Protein AF-X1I9T6-F1 (afdb_monomer_lite)

Sequence (63 aa):
MPSIQYLGYIEEGEQLFIAENINPGLERTYTVVYEVPADSKDFILEITNLEFMSDKAYISLGF

Organism: NCBI:txid412755

pLDDT: mean 70.46, std 15.06, range [38.19, 88.56]

Foldseek 3Di:
DDQDEDEDAADDPGDDDPPDDQPPPDDHDYDYDYDDPPPDDFDKDWDADPPVSPDIDIDTPHD

Secondary structure (DSSP, 8-state):
------EE---TT----------TT-----EE-----TT----EEEEE-TTTT--EEEEE---

Radius of gyration: 13.88 Å; chains: 1; bounding box: 38×21×33 Å

Structure (mmCIF, N/CA/C/O backbone):
data_AF-X1I9T6-F1
#
_entry.id   AF-X1I9T6-F1
#
loop_
_atom_site.group_PDB
_atom_site.id
_atom_site.type_symbol
_atom_site.label_atom_id
_atom_site.label_alt_id
_atom_site.label_comp_id
_atom_site.label_asym_id
_atom_site.label_entity_id
_atom_site.label_seq_id
_atom_site.pdbx_PDB_ins_code
_atom_site.Cartn_x
_atom_site.Cartn_y
_atom_site.Cartn_z
_atom_site.occupancy
_atom_site.B_iso_or_equiv
_atom_site.auth_seq_id
_atom_site.auth_comp_id
_atom_site.auth_asym_id
_atom_site.auth_atom_id
_atom_site.pdbx_PDB_model_num
ATOM 1 N N . MET A 1 1 ? 24.226 -4.046 3.630 1.00 38.72 1 MET A N 1
ATOM 2 C CA . MET A 1 1 ? 23.798 -3.076 2.599 1.00 38.72 1 MET A CA 1
ATOM 3 C C . MET A 1 1 ? 22.827 -2.116 3.267 1.00 38.72 1 MET A C 1
ATOM 5 O O . MET A 1 1 ? 21.964 -2.621 3.975 1.00 38.72 1 MET A O 1
ATOM 9 N N . PRO A 1 2 ? 22.986 -0.787 3.164 1.00 38.19 2 PRO A N 1
ATOM 10 C CA . PRO A 1 2 ? 22.047 0.131 3.799 1.00 38.19 2 PRO A CA 1
ATOM 11 C C . PRO A 1 2 ? 20.726 0.116 3.019 1.00 38.19 2 PRO A C 1
ATOM 13 O O . PRO A 1 2 ? 20.714 0.373 1.816 1.00 38.19 2 PRO A O 1
ATOM 16 N N . SER A 1 3 ? 19.625 -0.225 3.688 1.00 43.25 3 SER A N 1
ATOM 17 C CA . SER A 1 3 ? 18.276 -0.042 3.159 1.00 43.25 3 SER A CA 1
ATOM 18 C C . SE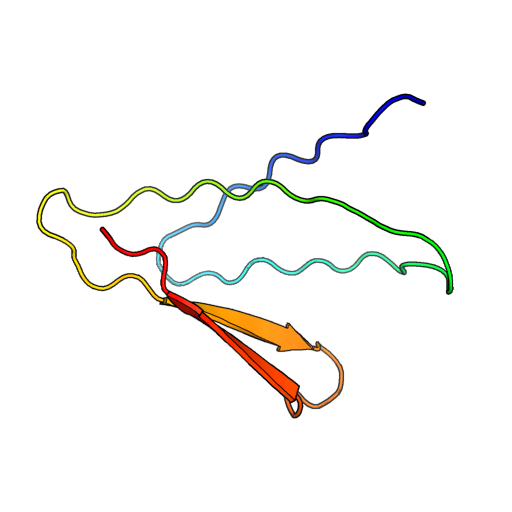R A 1 3 ? 17.933 1.443 3.243 1.00 43.25 3 SER A C 1
ATOM 20 O O . SER A 1 3 ? 17.925 2.033 4.321 1.00 43.25 3 SER A O 1
ATOM 22 N N . ILE A 1 4 ? 17.708 2.073 2.093 1.00 43.34 4 ILE A N 1
ATOM 23 C CA . ILE A 1 4 ? 17.204 3.446 2.049 1.00 43.34 4 ILE A CA 1
ATOM 24 C C . ILE A 1 4 ? 15.698 3.355 2.287 1.00 43.34 4 ILE A C 1
ATOM 26 O O . ILE A 1 4 ? 14.991 2.737 1.495 1.00 43.34 4 ILE A O 1
ATOM 30 N N . GLN A 1 5 ? 15.233 3.906 3.407 1.00 43.69 5 GLN A N 1
ATOM 31 C CA . GLN A 1 5 ? 13.817 3.968 3.758 1.00 43.69 5 GLN A CA 1
ATOM 32 C C . GLN A 1 5 ? 13.263 5.315 3.300 1.00 43.69 5 GLN A C 1
ATOM 34 O O . GLN A 1 5 ? 13.721 6.361 3.759 1.00 43.69 5 GLN A O 1
ATOM 39 N N . TYR A 1 6 ? 12.287 5.284 2.399 1.00 51.00 6 TYR A N 1
ATOM 40 C CA . TYR A 1 6 ? 11.532 6.466 1.999 1.00 51.00 6 TYR A CA 1
ATOM 41 C C . TYR A 1 6 ? 10.201 6.458 2.744 1.00 51.00 6 TYR A C 1
ATOM 43 O O . TYR A 1 6 ? 9.439 5.500 2.631 1.00 51.00 6 TYR A O 1
ATOM 51 N N . LEU A 1 7 ? 9.956 7.506 3.532 1.00 45.81 7 LEU A N 1
ATOM 52 C CA . LEU A 1 7 ? 8.674 7.744 4.186 1.00 45.81 7 LEU A CA 1
ATOM 53 C C . LEU A 1 7 ? 7.848 8.659 3.276 1.00 45.81 7 LEU A C 1
ATOM 55 O O . LEU A 1 7 ? 8.236 9.804 3.046 1.00 45.81 7 LEU A O 1
ATOM 59 N N . GLY A 1 8 ?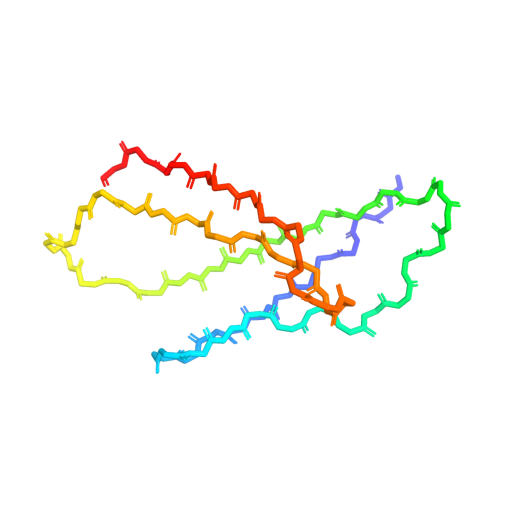 6.742 8.147 2.743 1.00 47.12 8 GLY A N 1
ATOM 60 C CA . GLY A 1 8 ? 5.724 8.942 2.057 1.00 47.12 8 GLY A CA 1
ATOM 61 C C . GLY A 1 8 ? 4.473 9.039 2.925 1.00 47.12 8 GLY A C 1
ATOM 62 O O . GLY A 1 8 ? 4.096 8.051 3.553 1.00 47.12 8 GLY A O 1
ATOM 63 N N . TYR A 1 9 ? 3.854 10.217 2.965 1.00 44.16 9 TYR A N 1
ATOM 64 C CA . TYR A 1 9 ? 2.532 10.433 3.555 1.00 44.16 9 TYR A CA 1
ATOM 65 C C . TYR A 1 9 ? 1.504 10.466 2.425 1.00 44.16 9 TYR A C 1
ATOM 67 O O . TYR A 1 9 ? 1.809 10.989 1.354 1.00 44.16 9 TYR A O 1
ATOM 75 N N . ILE A 1 10 ? 0.324 9.891 2.654 1.00 51.97 10 ILE A N 1
ATOM 76 C CA . ILE A 1 10 ? -0.779 9.888 1.688 1.00 51.97 10 ILE A CA 1
ATOM 77 C C . ILE A 1 10 ? -1.977 10.550 2.348 1.00 51.97 10 ILE A C 1
ATOM 79 O O . ILE A 1 10 ? -2.416 10.078 3.397 1.00 51.97 10 ILE A O 1
ATOM 83 N N . GLU A 1 11 ? -2.479 11.639 1.762 1.00 48.56 11 GLU A N 1
ATOM 84 C CA . GLU A 1 11 ? -3.719 12.269 2.217 1.00 48.56 11 GLU A CA 1
ATOM 85 C C . GLU A 1 11 ? -4.950 11.491 1.715 1.00 48.56 11 GLU A C 1
ATOM 87 O O . GLU A 1 11 ? -4.883 10.669 0.798 1.00 48.56 11 GLU A O 1
ATOM 92 N N . GLU A 1 12 ? -6.097 11.703 2.358 1.00 46.72 12 GLU A N 1
ATOM 93 C CA . GLU A 1 12 ? -7.334 10.969 2.081 1.00 46.72 12 GLU A CA 1
ATOM 94 C C . GLU A 1 12 ? -7.746 11.105 0.597 1.00 46.72 12 GLU A C 1
ATOM 96 O O . GLU A 1 12 ? -8.054 12.193 0.113 1.00 46.72 12 GLU A O 1
ATOM 101 N N . GLY A 1 13 ? -7.745 9.986 -0.138 1.00 53.06 13 GLY A N 1
ATOM 102 C CA . GLY A 1 13 ? -8.042 9.947 -1.577 1.00 53.06 13 GLY A CA 1
ATOM 103 C C . GLY A 1 13 ? -6.825 10.021 -2.508 1.00 53.06 13 GLY A C 1
ATOM 104 O O . GLY A 1 13 ? -7.001 9.991 -3.728 1.00 53.06 13 GLY A O 1
ATOM 105 N N . GLU A 1 14 ? -5.604 10.073 -1.975 1.00 59.12 14 GLU A N 1
ATOM 106 C CA . GLU A 1 14 ? -4.377 10.118 -2.772 1.00 59.12 14 GLU A CA 1
ATOM 107 C C . GLU A 1 14 ? -3.769 8.723 -3.024 1.00 59.12 14 GLU A C 1
ATOM 109 O O . GLU A 1 14 ? -3.952 7.770 -2.265 1.00 59.12 14 GLU A O 1
ATOM 114 N N . GLN A 1 15 ? -3.043 8.583 -4.137 1.00 61.53 15 GLN A N 1
ATOM 115 C CA . GLN A 1 15 ? -2.313 7.365 -4.512 1.00 61.53 15 GLN A CA 1
ATOM 116 C C . GLN A 1 15 ? -0.814 7.567 -4.260 1.00 61.53 15 GLN A C 1
ATOM 118 O O . GLN A 1 15 ? -0.289 8.650 -4.526 1.00 61.53 15 GLN A O 1
ATOM 123 N N . LEU A 1 16 ? -0.091 6.525 -3.817 1.00 69.81 16 LEU A N 1
ATOM 124 C CA . LEU A 1 16 ? 1.375 6.596 -3.770 1.00 69.81 16 LEU A CA 1
ATOM 125 C C . LEU A 1 16 ? 1.936 6.518 -5.188 1.00 69.81 16 LEU A C 1
ATOM 127 O O . LEU A 1 16 ? 1.971 5.444 -5.787 1.00 69.81 16 LEU A O 1
ATOM 131 N N . PHE A 1 17 ? 2.438 7.634 -5.702 1.00 66.88 17 PHE A N 1
ATOM 132 C CA . PHE A 1 17 ? 3.171 7.643 -6.962 1.00 66.88 17 PHE A CA 1
ATOM 133 C C . PHE A 1 17 ? 4.662 7.427 -6.713 1.00 66.88 17 PHE A C 1
ATOM 135 O O . PHE A 1 17 ? 5.381 8.328 -6.283 1.00 66.88 17 PHE A O 1
ATOM 142 N N . ILE A 1 18 ? 5.144 6.226 -7.029 1.00 70.88 18 ILE A N 1
ATOM 143 C CA . ILE A 1 18 ? 6.578 5.923 -7.051 1.00 70.88 18 ILE A CA 1
ATOM 144 C C . ILE A 1 18 ? 7.092 6.239 -8.460 1.00 70.88 18 ILE A C 1
ATOM 146 O O . ILE A 1 18 ? 7.009 5.414 -9.364 1.00 70.88 18 ILE A O 1
ATOM 150 N N . ALA A 1 19 ? 7.593 7.461 -8.660 1.00 61.41 19 ALA A N 1
ATOM 151 C CA . ALA A 1 19 ? 8.098 7.944 -9.954 1.00 61.41 19 ALA A CA 1
ATOM 152 C C . ALA A 1 19 ? 9.589 7.624 -10.199 1.00 61.41 19 ALA A C 1
ATOM 154 O O . ALA A 1 19 ? 10.232 8.222 -11.064 1.00 61.41 19 ALA A O 1
ATOM 155 N N . GLU A 1 20 ? 10.172 6.713 -9.419 1.00 65.25 20 GLU A N 1
ATOM 156 C CA . GLU A 1 20 ? 11.584 6.357 -9.538 1.00 65.25 20 GLU A CA 1
ATOM 157 C C . GLU A 1 20 ? 11.806 5.305 -10.626 1.00 65.25 20 GLU A C 1
ATOM 159 O O . GLU A 1 20 ? 11.098 4.302 -10.711 1.00 65.25 20 GLU A O 1
ATOM 164 N N . ASN A 1 21 ? 12.840 5.510 -11.442 1.00 65.75 21 ASN A N 1
ATOM 165 C CA . ASN A 1 21 ? 13.244 4.531 -12.440 1.00 65.75 21 ASN A CA 1
ATOM 166 C C . ASN A 1 21 ? 14.009 3.392 -11.744 1.00 65.75 21 ASN A C 1
ATOM 168 O O . ASN A 1 21 ? 15.166 3.557 -11.342 1.00 65.75 21 ASN A O 1
ATOM 172 N N . ILE A 1 22 ? 13.351 2.249 -11.543 1.00 67.44 22 ILE A N 1
ATOM 173 C CA . ILE A 1 22 ? 13.975 1.062 -10.955 1.00 67.44 22 ILE A CA 1
ATOM 174 C C . ILE A 1 22 ? 14.693 0.312 -12.078 1.00 67.44 22 ILE A C 1
ATOM 176 O O . ILE A 1 22 ? 14.059 -0.329 -12.915 1.00 67.44 22 ILE A O 1
ATOM 180 N N . ASN A 1 23 ? 16.027 0.405 -12.112 1.00 73.06 23 ASN A N 1
ATOM 181 C CA . ASN A 1 23 ? 16.821 -0.310 -13.113 1.00 73.06 23 ASN A CA 1
ATOM 182 C C . ASN A 1 23 ? 16.533 -1.825 -13.059 1.00 73.06 23 ASN A C 1
ATOM 184 O O . ASN A 1 23 ? 16.418 -2.378 -11.958 1.00 73.06 23 ASN A O 1
ATOM 188 N N . PRO A 1 24 ? 16.490 -2.518 -14.213 1.00 74.44 24 PRO A N 1
ATOM 189 C CA . PRO A 1 24 ? 16.264 -3.959 -14.257 1.00 74.44 24 PRO A CA 1
ATOM 190 C C . PRO A 1 24 ? 17.232 -4.730 -13.348 1.00 74.44 24 PRO A C 1
ATOM 192 O O . PRO A 1 24 ? 18.443 -4.515 -13.396 1.00 74.44 24 PRO A O 1
ATOM 195 N N . GLY A 1 25 ? 16.696 -5.638 -12.529 1.00 77.62 25 GLY A N 1
ATOM 196 C CA . GLY A 1 25 ? 17.476 -6.451 -11.588 1.00 77.62 25 GLY A CA 1
ATOM 197 C C . GLY A 1 25 ? 17.743 -5.802 -10.226 1.00 77.62 25 GLY A C 1
ATOM 198 O O . GLY A 1 25 ? 18.427 -6.408 -9.404 1.00 77.62 25 GLY A O 1
ATOM 199 N N . LEU A 1 26 ? 17.213 -4.601 -9.963 1.00 74.94 26 LEU A N 1
ATOM 200 C CA . LEU A 1 26 ? 17.204 -4.009 -8.626 1.00 74.94 26 LEU A CA 1
ATOM 201 C C . LEU A 1 26 ? 15.868 -4.254 -7.928 1.00 74.94 26 LEU A C 1
ATOM 203 O O . LEU A 1 26 ? 14.805 -3.963 -8.470 1.00 74.94 26 LEU A O 1
ATOM 207 N N . GLU A 1 27 ? 15.941 -4.723 -6.688 1.00 79.69 27 GLU A N 1
ATOM 208 C CA . GLU A 1 27 ? 14.791 -4.814 -5.794 1.00 79.69 27 GLU A CA 1
ATOM 209 C C . GLU A 1 27 ? 14.729 -3.576 -4.893 1.00 79.69 27 GLU A C 1
ATOM 211 O O . GLU A 1 27 ? 15.750 -3.078 -4.401 1.00 79.69 27 GLU A O 1
ATOM 216 N N . ARG A 1 28 ? 13.516 -3.069 -4.670 1.00 74.06 28 ARG A N 1
ATOM 217 C CA . ARG A 1 28 ? 13.243 -1.962 -3.752 1.00 74.06 28 ARG A CA 1
ATOM 218 C C . ARG A 1 28 ? 12.115 -2.349 -2.815 1.00 74.06 28 ARG A C 1
ATOM 220 O O . ARG A 1 28 ? 11.141 -2.974 -3.221 1.00 74.06 28 ARG A O 1
ATOM 227 N N . THR A 1 29 ? 12.252 -1.941 -1.562 1.00 81.81 29 THR A N 1
ATOM 228 C CA . THR A 1 29 ? 11.224 -2.115 -0.540 1.00 81.81 29 THR A CA 1
ATOM 229 C C . THR A 1 29 ? 10.749 -0.741 -0.105 1.00 81.81 29 THR A C 1
ATOM 231 O O . THR A 1 29 ? 11.566 0.114 0.235 1.00 81.81 29 THR A O 1
ATOM 234 N N . TYR A 1 30 ? 9.434 -0.556 -0.099 1.00 75.88 30 TYR A N 1
ATOM 235 C CA . TYR A 1 30 ? 8.779 0.662 0.357 1.00 75.88 30 TYR A CA 1
ATOM 236 C C . TYR A 1 30 ? 7.899 0.326 1.557 1.00 75.88 30 TYR A C 1
ATOM 238 O O . TYR A 1 30 ? 7.264 -0.728 1.589 1.00 75.88 30 TYR A O 1
ATOM 246 N N . THR A 1 31 ? 7.869 1.227 2.534 1.00 80.81 31 THR A N 1
ATOM 247 C CA . THR A 1 31 ? 6.933 1.160 3.656 1.00 80.81 31 THR A CA 1
ATOM 248 C C . THR A 1 31 ? 5.947 2.293 3.486 1.00 80.81 31 THR A C 1
ATOM 250 O O . THR A 1 31 ? 6.353 3.449 3.381 1.00 80.81 31 THR A O 1
ATOM 253 N N . VAL A 1 32 ? 4.662 1.960 3.477 1.00 74.94 32 VAL A N 1
ATOM 254 C CA . VAL A 1 32 ? 3.594 2.948 3.363 1.00 74.94 32 VAL A CA 1
ATOM 255 C C . VAL A 1 32 ? 2.723 2.867 4.602 1.00 74.94 32 VAL A C 1
ATOM 257 O O . VAL A 1 32 ? 2.363 1.774 5.040 1.00 74.94 32 VAL A O 1
ATOM 260 N N . VAL A 1 33 ? 2.439 4.026 5.185 1.00 79.81 33 VAL A N 1
ATOM 261 C CA . VAL A 1 33 ? 1.639 4.161 6.400 1.00 79.81 33 VAL A CA 1
ATOM 262 C C . VAL A 1 33 ? 0.440 5.032 6.063 1.00 79.81 33 VAL A C 1
ATOM 264 O O . VAL A 1 33 ? 0.605 6.116 5.510 1.00 79.81 33 VAL A O 1
ATOM 267 N N . TYR A 1 34 ? -0.748 4.542 6.399 1.00 74.00 34 TYR A N 1
ATOM 268 C CA . TYR A 1 34 ? -2.017 5.227 6.184 1.00 74.00 34 TYR A CA 1
ATOM 269 C C . TYR A 1 34 ? -2.771 5.300 7.506 1.00 74.00 34 TYR A C 1
ATOM 271 O O . TYR A 1 34 ? -2.760 4.336 8.277 1.00 74.00 34 TYR A O 1
ATOM 279 N N . GLU A 1 35 ? -3.436 6.423 7.755 1.00 79.81 35 GLU A N 1
ATOM 280 C CA . GLU A 1 35 ? -4.404 6.540 8.841 1.00 79.81 35 GLU A CA 1
ATOM 281 C C . GLU A 1 35 ? -5.784 6.143 8.324 1.00 79.81 35 GLU A C 1
ATOM 283 O O . GLU A 1 35 ? -6.185 6.518 7.224 1.00 79.81 35 GLU A O 1
ATOM 288 N N . VAL A 1 36 ? -6.496 5.337 9.107 1.00 80.94 36 VAL A N 1
ATOM 289 C CA . VAL A 1 36 ? -7.793 4.776 8.727 1.00 80.94 36 VAL A CA 1
ATOM 290 C C . VAL A 1 36 ? -8.761 4.901 9.903 1.00 80.94 36 VAL A C 1
ATOM 292 O O . VAL A 1 36 ? -8.322 4.831 11.058 1.00 80.94 36 VAL A O 1
ATOM 295 N N . PRO A 1 37 ? -10.071 5.079 9.657 1.00 86.44 37 PRO A N 1
ATOM 296 C CA . PRO A 1 37 ? -11.066 5.077 10.723 1.00 86.44 37 PRO A CA 1
ATOM 297 C C . PRO A 1 37 ? -11.017 3.779 11.540 1.00 86.44 37 PRO A C 1
ATOM 299 O O . PRO A 1 37 ? -10.825 2.694 10.992 1.00 86.44 37 PRO A O 1
ATOM 302 N N . ALA A 1 38 ? -11.218 3.881 12.856 1.00 85.12 38 ALA A N 1
ATOM 303 C CA . ALA A 1 38 ? -11.049 2.758 13.786 1.00 85.12 38 ALA A CA 1
ATOM 304 C C . ALA A 1 38 ? -12.008 1.574 13.545 1.00 85.12 38 ALA A C 1
ATOM 306 O O . ALA A 1 38 ? -11.772 0.475 14.041 1.00 85.12 38 ALA A O 1
ATOM 307 N N . ASP A 1 39 ? -13.104 1.799 12.825 1.00 88.56 39 ASP A N 1
ATOM 308 C CA . ASP A 1 39 ? -14.137 0.823 12.482 1.00 88.56 39 ASP A CA 1
ATOM 309 C C . AS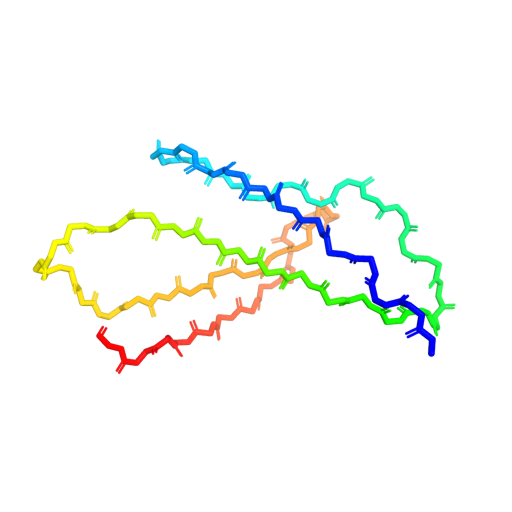P A 1 39 ? -14.009 0.259 11.059 1.00 88.56 39 ASP A C 1
ATOM 311 O O . ASP A 1 39 ? -14.810 -0.592 10.663 1.00 88.56 39 ASP A O 1
ATOM 315 N N . SER A 1 40 ? -13.006 0.709 10.304 1.00 85.19 40 SER A N 1
ATOM 316 C CA . SER A 1 40 ? -12.732 0.222 8.954 1.00 85.19 40 SER A CA 1
ATOM 317 C C . SER A 1 40 ? -12.263 -1.234 8.973 1.00 85.19 40 SER A C 1
ATOM 319 O O . SER A 1 40 ? -11.566 -1.666 9.891 1.00 85.19 40 SER A O 1
ATOM 321 N N . LYS A 1 41 ? -12.671 -1.993 7.955 1.00 86.62 41 LYS A N 1
ATOM 322 C CA . LYS A 1 41 ? -12.404 -3.428 7.791 1.00 86.62 41 LYS A CA 1
ATOM 323 C C . LYS A 1 41 ? -12.160 -3.742 6.325 1.00 86.62 41 LYS A C 1
ATOM 325 O O . LYS A 1 41 ? -12.484 -2.930 5.459 1.00 86.62 41 LYS A O 1
ATOM 330 N N . ASP A 1 42 ? -11.670 -4.950 6.067 1.00 87.75 42 ASP A N 1
ATOM 331 C CA . ASP A 1 42 ? -11.566 -5.520 4.721 1.00 87.75 42 A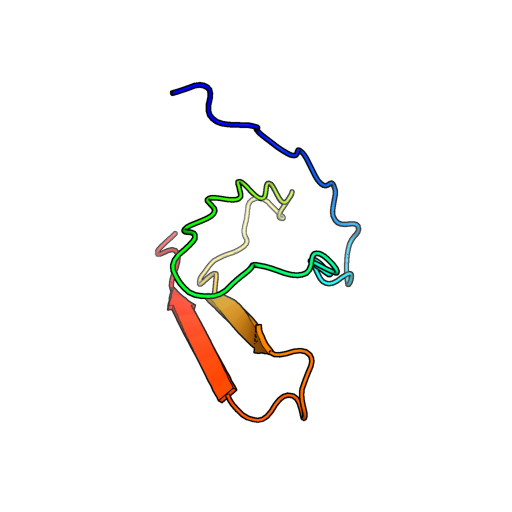SP A CA 1
ATOM 332 C C . ASP A 1 42 ? -10.654 -4.688 3.807 1.00 87.75 42 ASP A C 1
ATOM 334 O O . ASP A 1 42 ? -10.943 -4.445 2.635 1.00 87.75 42 ASP A O 1
ATOM 338 N N . PHE A 1 43 ? -9.522 -4.242 4.353 1.00 85.31 43 PHE A N 1
ATOM 339 C CA . PHE A 1 43 ? -8.557 -3.437 3.614 1.00 85.31 43 PHE A CA 1
ATOM 340 C C . PHE A 1 43 ? -7.946 -4.205 2.440 1.00 85.31 43 PHE A C 1
ATOM 342 O O . PHE A 1 43 ? -7.424 -5.318 2.587 1.00 85.31 43 PHE A O 1
ATOM 349 N N . ILE A 1 44 ? -7.956 -3.556 1.275 1.00 88.19 44 ILE A N 1
ATOM 350 C CA . ILE A 1 44 ? -7.358 -4.055 0.040 1.00 88.19 44 ILE A CA 1
ATOM 351 C C . ILE A 1 44 ? -6.366 -3.013 -0.466 1.00 88.19 44 ILE A C 1
ATOM 353 O O . ILE A 1 44 ? -6.738 -1.879 -0.759 1.00 88.19 44 ILE A O 1
ATOM 357 N N . LEU A 1 45 ? -5.108 -3.420 -0.609 1.00 85.00 45 LEU A N 1
ATOM 358 C CA . LEU A 1 45 ? -4.098 -2.649 -1.318 1.00 85.00 45 LEU A CA 1
ATOM 359 C C . LEU A 1 45 ? -4.147 -3.017 -2.807 1.00 85.00 45 LEU A C 1
ATOM 361 O O . LEU A 1 45 ? -3.826 -4.148 -3.175 1.00 85.00 45 LEU A O 1
ATOM 365 N N . GLU A 1 46 ? -4.547 -2.065 -3.651 1.00 86.88 46 GLU A N 1
ATOM 366 C CA . GLU A 1 46 ? -4.410 -2.159 -5.110 1.00 86.88 46 GLU A CA 1
ATOM 367 C C . GLU A 1 46 ? -3.028 -1.632 -5.521 1.00 86.88 46 GLU A C 1
ATOM 369 O O . GLU A 1 46 ? -2.646 -0.515 -5.176 1.00 86.88 46 GLU A O 1
ATOM 374 N N . ILE A 1 47 ? -2.284 -2.436 -6.275 1.00 85.25 47 ILE A N 1
ATOM 375 C CA . ILE A 1 47 ? -1.006 -2.067 -6.881 1.00 85.25 47 ILE A CA 1
ATOM 376 C C . ILE A 1 47 ? -1.208 -2.057 -8.391 1.00 85.25 47 ILE A C 1
ATOM 378 O O . ILE A 1 47 ? -1.692 -3.036 -8.958 1.00 85.25 47 ILE A O 1
ATOM 382 N N . THR A 1 48 ? -0.820 -0.961 -9.036 1.00 84.44 48 THR A N 1
ATOM 383 C CA . THR A 1 48 ? -0.917 -0.787 -10.488 1.00 84.44 48 THR A CA 1
ATOM 384 C C . THR A 1 48 ? 0.369 -0.187 -11.047 1.00 84.44 48 THR A C 1
ATOM 386 O O . THR A 1 48 ? 1.142 0.440 -10.317 1.00 84.44 48 THR A O 1
ATOM 389 N N . ASN A 1 49 ? 0.613 -0.384 -12.341 1.00 80.50 49 ASN A N 1
ATOM 390 C CA . ASN A 1 49 ? 1.704 0.265 -13.059 1.00 80.50 49 ASN A CA 1
ATOM 391 C C . ASN A 1 49 ? 1.269 1.617 -13.653 1.00 80.50 49 ASN A C 1
ATOM 393 O O . ASN A 1 49 ? 0.110 1.841 -14.001 1.00 80.50 49 ASN A O 1
ATOM 397 N N . LEU A 1 50 ? 2.228 2.539 -13.788 1.00 72.19 50 LEU A N 1
ATOM 398 C CA . LEU A 1 50 ? 1.999 3.830 -14.455 1.00 72.19 50 LEU A CA 1
ATOM 399 C C . LEU A 1 50 ? 1.810 3.665 -15.966 1.00 72.19 50 LEU A C 1
ATOM 401 O O . LEU A 1 50 ? 1.135 4.470 -16.606 1.00 72.19 50 LEU A O 1
ATOM 405 N N . GLU A 1 51 ? 2.401 2.616 -16.537 1.00 64.75 51 GLU A N 1
ATOM 406 C CA . GLU A 1 51 ? 2.258 2.287 -17.948 1.00 64.75 51 GLU A CA 1
ATOM 407 C C . GLU A 1 51 ? 0.90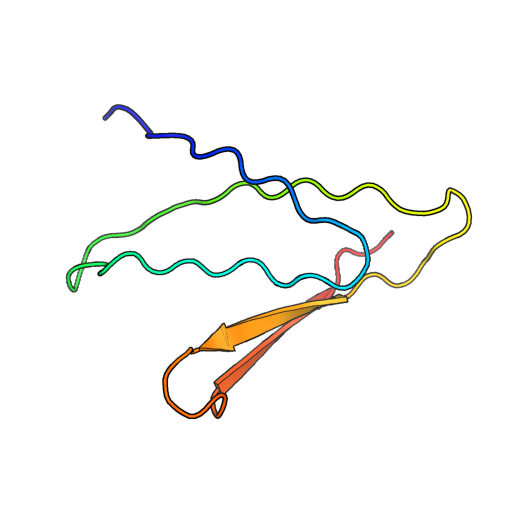5 1.602 -18.188 1.00 64.75 51 GLU A C 1
ATOM 409 O O . GLU A 1 51 ? 0.696 0.437 -17.865 1.00 64.75 51 GLU A O 1
ATOM 414 N N . PHE A 1 52 ? -0.038 2.355 -18.755 1.00 58.69 52 PHE A N 1
ATOM 415 C CA . PHE A 1 52 ? -1.370 1.896 -19.171 1.00 58.69 52 PHE A CA 1
ATOM 416 C C . PHE A 1 52 ? -2.320 1.401 -18.063 1.00 58.69 52 PHE A C 1
ATOM 418 O O . PHE A 1 52 ? -3.445 1.033 -18.402 1.00 58.69 52 PHE A O 1
ATOM 425 N N . MET A 1 53 ? -1.931 1.419 -16.776 1.00 62.84 53 MET A N 1
ATOM 426 C CA . MET A 1 53 ? -2.745 0.939 -15.636 1.00 62.84 53 MET A CA 1
ATOM 427 C C . MET A 1 53 ? -3.368 -0.447 -15.875 1.00 62.84 53 MET A C 1
ATOM 429 O O . MET A 1 53 ? -4.471 -0.749 -15.409 1.00 62.84 53 MET A O 1
ATOM 433 N N . SER A 1 54 ? -2.697 -1.256 -16.692 1.00 67.75 54 SER A N 1
ATOM 434 C CA . SER A 1 54 ? -3.283 -2.462 -17.277 1.00 67.75 54 SER A CA 1
ATOM 435 C C . SER A 1 54 ? -3.091 -3.672 -16.375 1.00 67.75 54 SER A C 1
ATOM 437 O O . SER A 1 54 ? -3.983 -4.516 -16.282 1.00 67.75 54 SER A O 1
ATOM 439 N N . ASP A 1 55 ? -1.975 -3.700 -15.649 1.00 79.81 55 ASP A N 1
ATOM 440 C CA . ASP A 1 55 ? -1.659 -4.762 -14.711 1.00 79.81 55 ASP A CA 1
ATOM 441 C C . ASP A 1 55 ? -2.007 -4.312 -13.300 1.00 79.81 55 ASP A C 1
ATOM 443 O O . ASP A 1 55 ? -1.460 -3.335 -12.782 1.00 79.81 55 ASP A O 1
ATOM 447 N N . LYS A 1 56 ? -2.921 -5.053 -12.676 1.00 86.00 56 LYS A N 1
ATOM 448 C CA . LYS A 1 56 ? -3.348 -4.820 -11.301 1.00 86.00 56 LYS A CA 1
ATOM 449 C C . LYS A 1 56 ? -3.062 -6.030 -10.436 1.00 86.00 56 LYS A C 1
ATOM 451 O O . LYS A 1 56 ? -3.343 -7.165 -10.821 1.00 86.00 56 LYS A O 1
ATOM 456 N N . ALA A 1 57 ? -2.567 -5.769 -9.237 1.00 87.75 57 ALA A N 1
ATOM 457 C CA . ALA A 1 57 ? -2.457 -6.747 -8.171 1.00 87.75 57 ALA A CA 1
ATOM 458 C C . ALA A 1 57 ? -3.215 -6.252 -6.940 1.00 87.75 57 ALA A C 1
ATOM 460 O O . ALA A 1 57 ? -3.238 -5.059 -6.646 1.00 87.75 57 ALA A O 1
ATOM 461 N N . TYR A 1 58 ? -3.823 -7.186 -6.217 1.00 88.44 58 TYR A N 1
ATOM 462 C CA . TYR A 1 58 ? -4.619 -6.901 -5.031 1.00 88.44 58 TYR A CA 1
ATOM 463 C C . TYR A 1 58 ? -4.068 -7.691 -3.854 1.00 88.44 58 TYR A C 1
ATOM 465 O O . TYR A 1 58 ? -3.928 -8.913 -3.935 1.00 88.44 58 TYR A O 1
ATOM 473 N N . ILE A 1 59 ? -3.772 -6.998 -2.759 1.00 85.81 59 ILE A N 1
ATOM 474 C CA . ILE A 1 59 ? -3.301 -7.606 -1.517 1.00 85.81 59 ILE A CA 1
ATOM 475 C C . ILE A 1 59 ? -4.332 -7.315 -0.431 1.00 85.81 59 ILE A C 1
ATOM 477 O O . ILE A 1 59 ? -4.557 -6.161 -0.074 1.00 85.81 59 ILE A O 1
ATOM 481 N N . SER A 1 60 ? -4.961 -8.366 0.094 1.00 87.88 60 SER A N 1
ATOM 482 C CA . SER A 1 60 ? -5.805 -8.249 1.284 1.00 87.88 60 SER A CA 1
ATOM 483 C C . SER A 1 60 ? -4.916 -8.135 2.518 1.00 87.88 60 SER A C 1
ATOM 485 O O . SER A 1 60 ? -4.020 -8.959 2.711 1.00 87.88 60 SER A O 1
ATOM 487 N N . LEU A 1 61 ? -5.156 -7.114 3.341 1.00 82.19 61 LEU A N 1
ATOM 488 C CA . LEU A 1 61 ? -4.362 -6.859 4.546 1.00 82.19 61 LEU A CA 1
ATOM 489 C C . LEU A 1 61 ? -4.947 -7.531 5.802 1.00 82.19 61 LEU A C 1
ATOM 491 O O . LEU A 1 61 ? -4.259 -7.624 6.815 1.00 82.1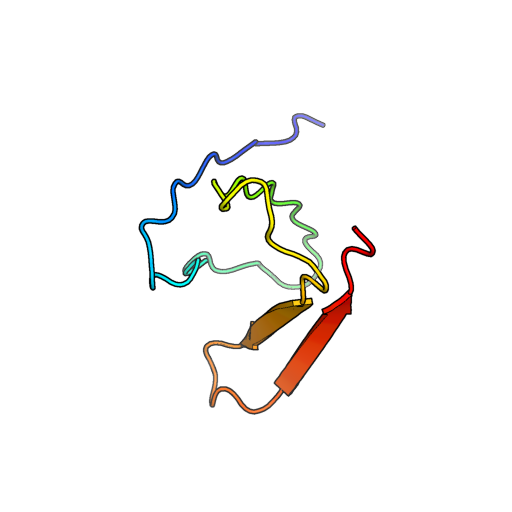9 61 LEU A O 1
ATOM 495 N N . GLY A 1 62 ? -6.160 -8.088 5.707 1.00 67.50 62 GLY A N 1
ATOM 496 C CA . GLY A 1 62 ? -6.675 -9.101 6.635 1.00 67.50 62 GLY A CA 1
ATOM 497 C C . GLY A 1 62 ? -7.100 -8.626 8.028 1.00 67.50 62 GLY A C 1
ATOM 498 O O . GLY A 1 62 ? -7.252 -9.477 8.905 1.00 67.50 62 GLY A O 1
ATOM 499 N N . PHE A 1 63 ? -7.290 -7.322 8.241 1.00 66.50 63 PHE A N 1
ATOM 500 C CA . PHE A 1 63 ? -7.808 -6.759 9.493 1.00 66.50 63 PHE A CA 1
ATOM 501 C C . PHE A 1 63 ? -9.119 -5.991 9.298 1.00 66.50 63 PHE A C 1
ATOM 503 O O . PHE A 1 63 ? -9.350 -5.461 8.184 1.00 66.50 63 PHE A O 1
#

InterPro domains:
  IPR029050 Immunoprotective extracellular, immunoglobulin-like domain superfamily [G3DSA:2.60.40.1240] (3-60)